Protein AF-A0A848NXK2-F1 (afdb_monomer)

pLDDT: mean 80.66, std 16.68, range [32.59, 95.62]

Structure (mmCIF, N/CA/C/O backbone):
data_AF-A0A848NXK2-F1
#
_entry.id   AF-A0A848NXK2-F1
#
loop_
_atom_site.group_PDB
_atom_site.id
_atom_site.type_symbol
_atom_site.label_atom_id
_atom_site.label_alt_id
_atom_site.label_comp_id
_atom_site.label_asym_id
_atom_site.label_entity_id
_atom_site.label_seq_id
_atom_site.pdbx_PDB_ins_code
_atom_site.Cartn_x
_atom_site.Cartn_y
_atom_site.Cartn_z
_atom_site.occupancy
_atom_site.B_iso_or_equiv
_atom_site.auth_seq_id
_atom_site.auth_comp_id
_atom_site.auth_asym_id
_atom_site.auth_atom_id
_atom_site.pdbx_PDB_model_num
ATOM 1 N N . MET A 1 1 ? 7.534 16.885 0.146 1.00 34.06 1 MET A N 1
ATOM 2 C CA . MET A 1 1 ? 7.907 15.560 -0.392 1.00 34.06 1 MET A CA 1
ATOM 3 C C . MET A 1 1 ? 6.619 14.821 -0.690 1.00 34.06 1 MET A C 1
ATOM 5 O O . MET A 1 1 ? 5.884 14.549 0.246 1.00 34.06 1 MET A O 1
ATOM 9 N N . ASN A 1 2 ? 6.313 14.582 -1.966 1.00 46.72 2 ASN A N 1
ATOM 10 C CA . ASN A 1 2 ? 5.206 13.713 -2.355 1.00 46.72 2 ASN A CA 1
ATOM 11 C C . ASN A 1 2 ? 5.784 12.293 -2.395 1.00 46.72 2 ASN A C 1
ATOM 13 O O . ASN A 1 2 ? 6.646 12.012 -3.226 1.00 46.72 2 ASN A O 1
ATOM 17 N N . PHE A 1 3 ? 5.437 11.441 -1.430 1.00 51.88 3 PHE A N 1
ATOM 18 C CA . PHE A 1 3 ? 5.878 10.046 -1.429 1.00 51.88 3 PHE A CA 1
ATOM 19 C C . PHE A 1 3 ? 5.011 9.283 -2.428 1.00 51.88 3 PHE A C 1
ATOM 21 O O . PHE A 1 3 ? 3.977 8.740 -2.058 1.00 51.88 3 PHE A O 1
ATOM 28 N N . GLN A 1 4 ? 5.393 9.299 -3.703 1.00 82.38 4 GLN A N 1
ATOM 29 C CA . GLN A 1 4 ? 4.686 8.547 -4.734 1.00 82.38 4 GLN A CA 1
ATOM 30 C C . GLN A 1 4 ? 5.127 7.081 -4.633 1.00 82.38 4 GLN A C 1
ATOM 32 O O . GLN A 1 4 ? 6.072 6.656 -5.288 1.00 82.38 4 GLN A O 1
ATOM 37 N N . HIS A 1 5 ? 4.531 6.354 -3.687 1.00 89.75 5 HIS A N 1
ATOM 38 C CA . HIS A 1 5 ? 4.500 4.894 -3.719 1.00 89.75 5 HIS A CA 1
ATOM 39 C C . HIS A 1 5 ? 3.495 4.454 -4.793 1.00 89.75 5 HIS A C 1
ATOM 41 O O . HIS A 1 5 ? 2.616 5.232 -5.177 1.00 89.75 5 HIS A O 1
ATOM 47 N N . THR A 1 6 ? 3.592 3.209 -5.247 1.00 92.62 6 THR A N 1
ATOM 48 C CA . THR A 1 6 ? 2.639 2.628 -6.195 1.00 92.62 6 THR A CA 1
ATOM 49 C C . THR A 1 6 ? 1.228 2.701 -5.612 1.00 92.62 6 THR A C 1
ATOM 51 O O . THR A 1 6 ? 1.023 2.257 -4.476 1.00 92.62 6 THR A O 1
ATOM 54 N N . PRO A 1 7 ? 0.245 3.282 -6.321 1.00 90.12 7 PRO A N 1
ATOM 55 C CA . PRO A 1 7 ? -1.129 3.325 -5.839 1.00 90.12 7 PRO A CA 1
ATOM 56 C C . PRO A 1 7 ? -1.689 1.923 -5.575 1.00 90.12 7 PRO A C 1
ATOM 58 O O . PRO A 1 7 ? -1.343 0.958 -6.253 1.00 90.12 7 PRO A O 1
ATOM 61 N N . GLY A 1 8 ? -2.535 1.809 -4.552 1.00 88.38 8 GLY A N 1
ATOM 62 C CA . GLY A 1 8 ? -3.285 0.586 -4.275 1.00 88.38 8 GLY A CA 1
ATOM 63 C C . GLY A 1 8 ? -4.562 0.474 -5.122 1.00 88.38 8 GLY A C 1
ATOM 64 O O . GLY A 1 8 ? -4.932 1.438 -5.794 1.00 88.38 8 GLY A O 1
ATOM 65 N N . PRO A 1 9 ? -5.284 -0.659 -5.035 1.00 91.44 9 PRO A N 1
ATOM 66 C CA . PRO A 1 9 ? -5.010 -1.797 -4.154 1.00 91.44 9 PRO A CA 1
ATOM 67 C C . PRO A 1 9 ? -3.868 -2.687 -4.661 1.00 91.44 9 PRO A C 1
ATOM 69 O O . PRO A 1 9 ? -3.642 -2.811 -5.866 1.00 91.44 9 PRO A O 1
ATOM 72 N N . TRP A 1 10 ? -3.163 -3.331 -3.733 1.00 93.50 10 TRP A N 1
ATOM 73 C CA . TRP A 1 10 ? -2.122 -4.317 -4.031 1.00 93.50 10 TRP A CA 1
ATOM 74 C C . TRP A 1 10 ? -2.638 -5.726 -3.745 1.00 93.50 10 TRP A C 1
ATOM 76 O O . TRP A 1 10 ? -3.454 -5.906 -2.841 1.00 93.50 10 TRP A O 1
ATOM 86 N N . HIS A 1 11 ? -2.145 -6.718 -4.478 1.00 93.56 11 HIS A N 1
ATOM 87 C CA . HIS A 1 11 ? -2.494 -8.119 -4.273 1.00 93.56 11 HIS A CA 1
ATOM 88 C C . HIS A 1 11 ? -1.243 -8.997 -4.230 1.00 93.56 11 HIS A C 1
ATOM 90 O O . HIS A 1 11 ? -0.209 -8.672 -4.817 1.00 93.56 11 HIS A O 1
ATOM 96 N N . TRP A 1 12 ? -1.351 -10.099 -3.491 1.00 92.88 12 TRP A N 1
ATOM 97 C CA . TRP A 1 12 ? -0.279 -11.068 -3.308 1.00 92.88 12 TRP A CA 1
ATOM 98 C C . TRP A 1 12 ? -0.520 -12.289 -4.200 1.00 92.88 12 TRP A C 1
ATOM 100 O O . TRP A 1 12 ? -1.594 -12.884 -4.134 1.00 92.88 12 TRP A O 1
ATOM 110 N N . GLU A 1 13 ? 0.473 -12.690 -4.992 1.00 92.25 13 GLU A N 1
ATOM 111 C CA . GLU A 1 13 ? 0.414 -13.868 -5.867 1.00 92.25 13 GLU 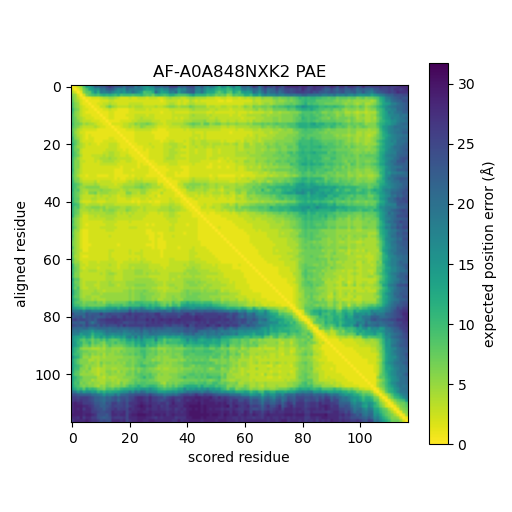A CA 1
ATOM 112 C C . GLU A 1 13 ? 1.784 -14.557 -5.916 1.00 92.25 13 GLU A C 1
ATOM 114 O O . GLU A 1 13 ? 2.795 -13.920 -6.197 1.00 92.25 13 GLU A O 1
ATOM 119 N N . GLY A 1 14 ? 1.844 -15.863 -5.628 1.00 87.06 14 GLY A N 1
ATOM 120 C CA . GLY A 1 14 ? 3.053 -16.671 -5.861 1.00 87.06 14 GLY A CA 1
ATOM 121 C C . GLY A 1 14 ? 4.340 -16.165 -5.189 1.00 87.06 14 GLY A C 1
ATOM 122 O O . GLY A 1 14 ? 5.409 -16.348 -5.754 1.00 87.06 14 GLY A O 1
ATOM 123 N N . HIS A 1 15 ? 4.240 -15.543 -4.005 1.00 89.50 15 HIS A N 1
ATOM 124 C CA . HIS A 1 15 ? 5.321 -14.857 -3.255 1.00 89.50 15 HIS A CA 1
ATOM 125 C C . HIS A 1 15 ? 5.681 -13.438 -3.708 1.00 89.50 15 HIS A C 1
ATOM 127 O O . HIS A 1 15 ? 6.592 -12.829 -3.145 1.00 89.50 15 HIS A O 1
ATOM 133 N N . ASN A 1 16 ? 4.928 -12.885 -4.649 1.00 94.12 16 ASN A N 1
ATOM 134 C CA . ASN A 1 16 ? 5.142 -11.553 -5.181 1.00 94.12 16 ASN A CA 1
ATOM 135 C C . ASN A 1 16 ? 3.971 -10.628 -4.821 1.00 94.12 16 ASN A C 1
ATOM 137 O O . ASN A 1 16 ? 2.850 -11.073 -4.569 1.00 94.12 16 ASN A O 1
ATOM 141 N N . LEU A 1 17 ? 4.249 -9.328 -4.801 1.00 95.62 17 LEU A N 1
ATOM 142 C CA . LEU A 1 17 ? 3.286 -8.263 -4.555 1.00 95.62 17 LEU A CA 1
ATOM 143 C C . LEU A 1 17 ? 3.168 -7.388 -5.798 1.00 95.62 17 LEU A C 1
ATOM 145 O O . LEU A 1 17 ? 4.174 -6.866 -6.292 1.00 95.62 17 LEU A O 1
ATOM 149 N N . TYR A 1 18 ? 1.939 -7.174 -6.249 1.00 95.38 18 TYR A N 1
ATOM 150 C CA . TYR A 1 18 ? 1.630 -6.434 -7.468 1.00 95.38 18 TYR A CA 1
ATOM 151 C C . TYR A 1 18 ? 0.542 -5.384 -7.222 1.00 95.38 18 TYR A C 1
ATOM 153 O O . TYR A 1 18 ? -0.319 -5.581 -6.357 1.00 95.38 18 TYR A O 1
ATOM 161 N N . PRO A 1 19 ? 0.519 -4.276 -7.984 1.00 93.75 19 PRO A N 1
ATOM 162 C CA . PRO A 1 19 ? -0.693 -3.482 -8.114 1.00 93.75 19 PRO A CA 1
ATOM 163 C C . PRO A 1 19 ? -1.783 -4.340 -8.765 1.00 93.75 19 PRO A C 1
ATOM 165 O O . PRO A 1 19 ? -1.515 -5.153 -9.644 1.00 93.75 19 PRO A O 1
ATOM 168 N N . THR A 1 20 ? -3.026 -4.176 -8.323 1.00 94.38 20 THR A N 1
ATOM 169 C CA . THR A 1 20 ? -4.164 -4.914 -8.901 1.00 94.38 20 THR A CA 1
ATOM 170 C C . THR A 1 20 ? -4.485 -4.443 -10.318 1.00 94.38 20 THR A C 1
ATOM 172 O O . THR A 1 20 ? -4.878 -5.248 -11.152 1.00 94.38 20 THR A O 1
ATOM 175 N N . ASP A 1 21 ? -4.284 -3.152 -10.591 1.00 91.81 21 ASP A N 1
ATOM 176 C CA . ASP A 1 21 ? -4.459 -2.538 -11.909 1.00 91.81 21 ASP A CA 1
ATOM 177 C C . ASP A 1 21 ? -3.153 -1.824 -12.317 1.00 91.81 21 ASP A C 1
ATOM 179 O O . ASP A 1 21 ? -2.954 -0.648 -11.990 1.00 91.81 21 ASP A O 1
ATOM 183 N N . PRO A 1 22 ? -2.185 -2.548 -12.910 1.00 90.31 22 PRO A N 1
ATOM 184 C CA . PRO A 1 22 ? -0.912 -1.971 -13.326 1.00 90.31 22 PRO A CA 1
ATOM 185 C C . PRO A 1 22 ? -1.114 -0.977 -14.479 1.00 90.31 22 PRO A C 1
ATOM 187 O O . PRO A 1 22 ? -1.405 -1.372 -15.606 1.00 90.31 22 PRO A O 1
ATOM 190 N N . ASN A 1 23 ? -0.875 0.314 -14.220 1.00 90.31 23 ASN A N 1
ATOM 191 C CA . ASN A 1 23 ? -0.971 1.373 -15.228 1.00 90.31 23 ASN A CA 1
ATOM 192 C C . ASN A 1 23 ? 0.335 2.203 -15.326 1.00 90.31 23 ASN A C 1
ATOM 194 O O . ASN A 1 23 ? 0.655 2.945 -14.389 1.00 90.31 23 ASN A O 1
ATOM 198 N N . PRO A 1 24 ? 1.059 2.147 -16.467 1.00 90.25 24 PRO A N 1
ATOM 199 C CA . PRO A 1 24 ? 2.317 2.869 -16.663 1.00 90.25 24 PRO A CA 1
ATOM 200 C C . PRO A 1 24 ? 2.163 4.397 -16.757 1.00 90.25 24 PRO A C 1
ATOM 202 O O . PRO A 1 24 ? 3.157 5.116 -16.689 1.00 90.25 24 PRO A O 1
ATOM 205 N N . GLU A 1 25 ? 0.943 4.921 -16.915 1.00 87.94 25 GLU A N 1
ATOM 206 C CA . GLU A 1 25 ? 0.685 6.368 -16.954 1.00 87.94 25 GLU A CA 1
ATOM 207 C C . GLU A 1 25 ? 0.732 7.020 -15.564 1.00 87.94 25 GLU A C 1
ATOM 209 O O . GLU A 1 25 ? 0.928 8.231 -15.454 1.00 87.94 25 GLU A O 1
ATOM 214 N N . ILE A 1 26 ? 0.553 6.235 -14.495 1.00 87.69 26 ILE A N 1
ATOM 215 C CA . ILE A 1 26 ? 0.451 6.737 -13.111 1.00 87.69 26 ILE A CA 1
ATOM 216 C C . ILE A 1 26 ? 1.519 6.165 -12.168 1.00 87.69 26 ILE A C 1
ATOM 218 O O . ILE A 1 26 ? 1.702 6.687 -11.064 1.00 87.69 26 ILE A O 1
ATOM 222 N N . SER A 1 27 ? 2.209 5.104 -12.590 1.00 90.00 27 SER A N 1
ATOM 223 C CA . SER A 1 27 ? 3.221 4.379 -11.822 1.00 90.00 27 SER A CA 1
ATOM 224 C C . SER A 1 27 ? 4.312 3.850 -12.750 1.00 90.00 27 SER A C 1
ATOM 226 O O . SER A 1 27 ? 4.030 3.366 -13.842 1.00 90.00 27 SER A O 1
ATOM 228 N N . ALA A 1 28 ? 5.568 3.910 -12.312 1.00 90.75 28 ALA A N 1
ATOM 229 C CA . ALA A 1 28 ? 6.690 3.302 -13.020 1.00 90.75 28 ALA A CA 1
ATOM 230 C C . ALA A 1 28 ? 6.881 1.817 -12.658 1.00 90.75 28 ALA A C 1
ATOM 232 O O . ALA A 1 28 ? 7.629 1.122 -13.345 1.00 90.75 28 ALA A O 1
ATOM 233 N N . VAL A 1 29 ? 6.228 1.327 -11.598 1.00 92.94 29 VAL A N 1
ATOM 234 C CA . VAL A 1 29 ? 6.417 -0.010 -11.018 1.00 92.94 29 VAL A CA 1
ATOM 235 C C . VAL A 1 29 ? 5.316 -0.967 -11.476 1.00 92.94 29 VAL A C 1
ATOM 237 O O . VAL A 1 29 ? 4.132 -0.734 -11.258 1.00 92.94 29 VAL A O 1
ATOM 240 N N . HIS A 1 30 ? 5.725 -2.093 -12.054 1.00 93.69 30 HIS A N 1
ATOM 241 C CA . HIS A 1 30 ? 4.845 -3.209 -12.401 1.00 93.69 30 HIS A CA 1
ATOM 242 C C . HIS A 1 30 ? 4.799 -4.265 -11.285 1.00 93.69 30 HIS A C 1
ATOM 244 O O . HIS A 1 30 ? 3.752 -4.839 -11.007 1.00 93.69 30 HIS A O 1
ATOM 250 N N . THR A 1 31 ? 5.927 -4.513 -10.616 1.00 95.12 31 THR A N 1
ATOM 251 C CA . THR A 1 31 ? 6.048 -5.489 -9.524 1.00 95.12 31 THR A CA 1
ATOM 252 C C . THR A 1 31 ? 6.609 -4.790 -8.297 1.00 95.12 31 THR A C 1
ATOM 254 O O . THR A 1 31 ? 7.723 -4.273 -8.337 1.00 95.12 31 THR A O 1
ATOM 257 N N . ILE A 1 32 ? 5.858 -4.780 -7.199 1.00 95.56 32 ILE A N 1
ATOM 258 C CA . ILE A 1 32 ? 6.199 -4.031 -5.982 1.00 95.56 32 ILE A CA 1
ATOM 259 C C . ILE A 1 32 ? 7.229 -4.783 -5.141 1.00 95.56 32 ILE A C 1
ATOM 261 O O . ILE A 1 32 ? 8.152 -4.174 -4.601 1.00 95.56 32 ILE A O 1
ATOM 265 N N . LEU A 1 33 ? 7.072 -6.100 -5.021 1.00 94.88 33 LEU A N 1
ATOM 266 C CA . LEU A 1 33 ? 8.002 -6.977 -4.318 1.00 94.88 33 LEU A CA 1
ATOM 267 C C . LEU A 1 33 ? 8.023 -8.339 -5.010 1.00 94.88 33 LEU A C 1
AT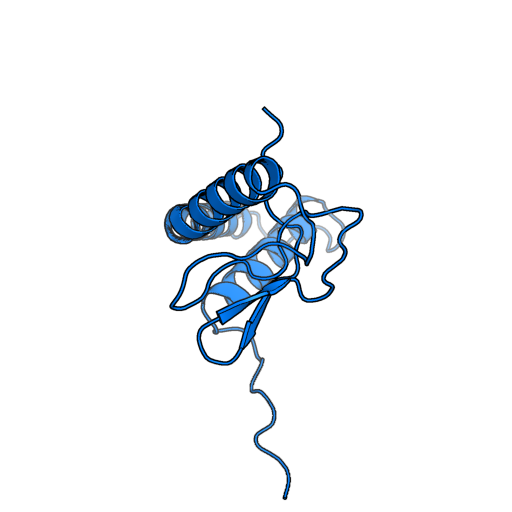OM 269 O O . LEU A 1 33 ? 6.972 -8.872 -5.349 1.00 94.88 33 LEU A O 1
ATOM 273 N N . SER A 1 34 ? 9.211 -8.900 -5.201 1.00 92.75 34 SER A N 1
ATOM 274 C CA . SER A 1 34 ? 9.397 -10.285 -5.636 1.00 92.75 34 SER A CA 1
ATOM 275 C C . SER A 1 34 ? 10.657 -10.868 -5.013 1.00 92.75 34 SER A C 1
ATOM 277 O O . SER A 1 34 ? 11.441 -10.137 -4.399 1.00 92.75 34 SER A O 1
ATOM 279 N N . GLU A 1 35 ? 10.899 -12.159 -5.226 1.00 87.31 35 GLU A N 1
ATOM 280 C CA . GLU A 1 35 ? 12.164 -12.813 -4.862 1.00 87.31 35 GLU A CA 1
ATOM 281 C C . GLU A 1 35 ? 13.402 -12.159 -5.507 1.00 87.31 35 GLU A C 1
ATOM 283 O O . GLU A 1 35 ? 14.494 -12.198 -4.942 1.00 87.31 35 GLU A O 1
ATOM 288 N N . TYR A 1 36 ? 13.222 -11.488 -6.649 1.00 86.19 36 TYR A N 1
ATOM 289 C CA . TYR A 1 36 ? 14.272 -10.759 -7.364 1.00 86.19 36 TYR A CA 1
ATOM 290 C C . TYR A 1 36 ? 14.240 -9.240 -7.112 1.00 86.19 36 TYR A C 1
ATOM 292 O O . TYR A 1 36 ? 15.030 -8.503 -7.699 1.00 86.19 36 TYR A O 1
ATOM 300 N N . GLY A 1 37 ? 13.340 -8.759 -6.246 1.00 85.38 37 GLY A N 1
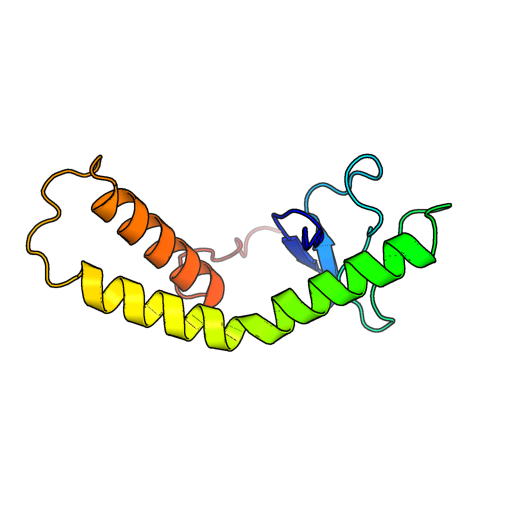ATOM 301 C CA . GLY A 1 37 ? 13.102 -7.336 -5.985 1.00 85.38 37 GLY A CA 1
ATOM 302 C C . GLY A 1 37 ? 11.960 -6.726 -6.810 1.00 85.38 37 GLY A C 1
ATOM 303 O O . GLY A 1 37 ? 11.200 -7.426 -7.476 1.00 85.38 37 GLY A O 1
ATOM 304 N N . ALA A 1 38 ? 11.789 -5.409 -6.712 1.00 89.50 38 ALA A N 1
ATOM 305 C CA . ALA A 1 38 ? 10.785 -4.658 -7.461 1.00 89.50 38 ALA A CA 1
ATOM 306 C C . ALA A 1 38 ? 11.182 -4.469 -8.935 1.00 89.50 38 ALA A C 1
ATOM 308 O O . ALA A 1 38 ? 12.363 -4.312 -9.251 1.00 89.50 38 ALA A O 1
ATOM 309 N N . TRP A 1 39 ? 10.186 -4.419 -9.823 1.00 92.44 39 TRP A N 1
ATOM 310 C CA . TRP A 1 39 ? 10.372 -4.262 -11.269 1.00 92.44 39 TRP A CA 1
ATOM 311 C C . TRP A 1 39 ? 9.468 -3.179 -11.845 1.00 92.44 39 TRP A C 1
ATOM 313 O O . TRP A 1 39 ? 8.309 -3.047 -11.451 1.00 92.44 39 TRP A O 1
ATOM 323 N N . GLY A 1 40 ? 9.999 -2.427 -12.808 1.00 93.50 40 GLY A N 1
ATOM 324 C CA . GLY A 1 40 ? 9.243 -1.456 -13.593 1.00 93.50 40 GLY A CA 1
ATOM 325 C C . GLY A 1 40 ? 8.593 -2.061 -14.833 1.00 93.50 40 GLY A C 1
ATOM 326 O O . GLY A 1 40 ? 8.839 -3.219 -15.175 1.00 93.50 40 GLY A O 1
ATOM 327 N N . PHE A 1 41 ? 7.767 -1.269 -15.515 1.00 92.50 41 PHE A N 1
ATOM 328 C CA . PHE A 1 41 ? 7.235 -1.635 -16.831 1.00 92.50 41 PHE A CA 1
ATOM 329 C C . PHE A 1 41 ? 8.348 -1.737 -17.884 1.00 92.50 41 PHE A C 1
ATO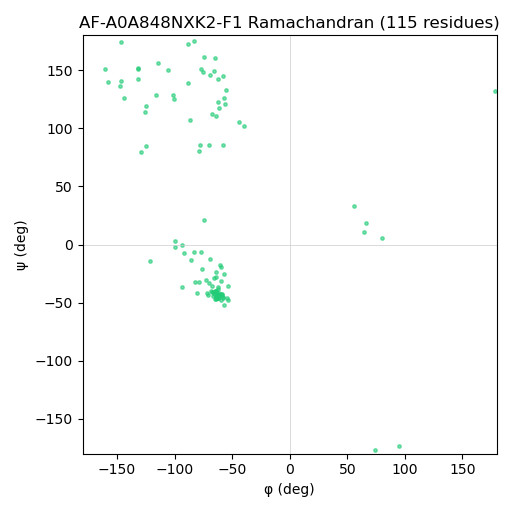M 331 O O . PHE A 1 41 ? 9.426 -1.153 -17.756 1.00 92.50 41 PHE A O 1
ATOM 338 N N . ALA A 1 42 ? 8.080 -2.439 -18.987 1.00 90.12 42 ALA A N 1
ATOM 339 C CA . ALA A 1 42 ? 8.985 -2.412 -20.131 1.00 90.12 42 ALA A CA 1
ATOM 340 C C . ALA A 1 42 ? 9.217 -0.959 -20.589 1.00 90.12 42 ALA A C 1
ATOM 342 O O . ALA A 1 42 ? 8.268 -0.193 -20.741 1.00 90.12 42 ALA A O 1
ATOM 343 N N . PHE A 1 43 ? 10.482 -0.592 -20.810 1.00 87.69 43 PHE A N 1
ATOM 344 C CA . PHE A 1 43 ? 10.913 0.761 -21.195 1.00 87.69 43 PHE A CA 1
ATOM 345 C C . PHE A 1 43 ? 10.672 1.872 -20.154 1.00 87.69 43 PHE A C 1
ATOM 347 O O . PHE A 1 43 ? 10.863 3.045 -20.477 1.00 87.69 43 PHE A O 1
ATOM 354 N N . SER A 1 44 ? 10.312 1.544 -18.907 1.00 87.94 44 SER A N 1
ATOM 355 C CA . SER A 1 44 ? 10.220 2.540 -17.833 1.00 87.94 44 SER A CA 1
ATOM 356 C C . SER A 1 44 ? 11.589 3.137 -17.492 1.00 87.94 44 SER A C 1
ATOM 358 O O . SER A 1 44 ? 12.603 2.437 -17.546 1.00 87.94 44 SER A O 1
ATOM 360 N N . ASP A 1 45 ? 11.621 4.397 -17.049 1.00 89.94 45 ASP A N 1
ATOM 361 C CA . ASP A 1 45 ? 12.836 5.019 -16.513 1.00 89.94 45 ASP A CA 1
ATOM 362 C C . ASP A 1 45 ? 13.313 4.256 -15.252 1.00 89.94 45 ASP A C 1
ATOM 364 O O . ASP A 1 45 ? 12.600 4.232 -14.236 1.00 89.94 45 ASP A O 1
ATOM 368 N N . PRO A 1 46 ? 14.522 3.652 -15.263 1.00 89.94 46 PRO A N 1
ATOM 369 C CA . PRO A 1 46 ? 15.047 2.911 -14.116 1.00 89.94 46 PRO A CA 1
ATOM 370 C C . PRO A 1 46 ? 15.184 3.769 -12.855 1.00 89.94 46 PRO A C 1
ATOM 372 O O . PRO A 1 46 ? 15.030 3.271 -11.739 1.00 89.94 46 PRO A O 1
ATOM 375 N N . LYS A 1 47 ? 15.451 5.072 -13.006 1.00 91.12 47 LYS A N 1
ATOM 376 C CA . LYS A 1 47 ? 15.588 5.994 -11.875 1.00 91.12 47 LYS A CA 1
ATOM 377 C C . LYS A 1 47 ? 14.239 6.255 -11.214 1.00 91.12 47 LYS A C 1
ATOM 379 O O . LYS A 1 47 ? 14.163 6.240 -9.987 1.00 91.12 47 LYS A O 1
ATOM 384 N N . GLN A 1 48 ? 13.186 6.474 -12.002 1.00 90.88 48 GLN A N 1
ATOM 385 C CA . GLN A 1 48 ? 11.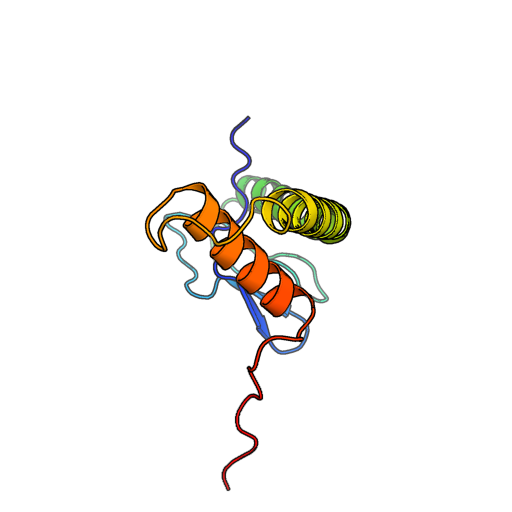828 6.646 -11.472 1.00 90.88 48 GLN A CA 1
ATOM 386 C C . GLN A 1 48 ? 11.346 5.369 -10.786 1.00 90.88 48 GLN A C 1
ATOM 388 O O . GLN A 1 48 ? 10.919 5.420 -9.634 1.00 90.88 48 GLN A O 1
ATOM 393 N N . THR A 1 49 ? 11.541 4.226 -11.446 1.00 92.12 49 THR A N 1
ATOM 394 C CA . THR A 1 49 ? 11.235 2.899 -10.895 1.00 92.12 49 THR A CA 1
ATOM 395 C C . THR A 1 49 ? 11.928 2.684 -9.551 1.00 92.12 49 THR A C 1
ATOM 397 O O . THR A 1 49 ? 11.295 2.260 -8.586 1.00 92.12 49 THR A O 1
ATOM 400 N N . GLY A 1 50 ? 13.218 3.023 -9.447 1.00 91.69 50 GLY A N 1
ATOM 401 C CA . GLY A 1 50 ? 13.977 2.894 -8.203 1.00 91.69 50 GLY A CA 1
ATOM 402 C C . GLY A 1 50 ? 13.459 3.790 -7.073 1.00 91.69 50 GLY A C 1
ATOM 403 O O . GLY A 1 50 ? 13.373 3.347 -5.927 1.00 91.69 50 GLY A O 1
ATOM 404 N N . VAL A 1 51 ? 13.071 5.034 -7.378 1.00 92.50 51 VAL A N 1
ATOM 405 C CA . VAL A 1 51 ? 12.498 5.966 -6.389 1.00 92.50 51 VAL A CA 1
ATOM 406 C C . VAL A 1 51 ? 11.156 5.459 -5.862 1.00 92.50 51 VAL A C 1
ATOM 408 O O . VAL A 1 51 ? 10.949 5.449 -4.644 1.00 92.50 51 VAL A O 1
ATOM 411 N N . GLU A 1 52 ? 10.269 5.022 -6.754 1.00 93.19 52 GLU A N 1
ATOM 412 C CA . GLU A 1 52 ? 8.958 4.483 -6.390 1.00 93.19 52 GLU A CA 1
ATOM 413 C C . GLU A 1 52 ? 9.091 3.162 -5.617 1.00 93.19 52 GLU A C 1
ATOM 415 O O . GLU A 1 52 ? 8.488 3.004 -4.557 1.00 93.19 52 GLU A O 1
ATOM 420 N N . SER A 1 53 ? 9.985 2.267 -6.044 1.00 93.50 53 SER A N 1
ATOM 421 C CA . SER A 1 53 ? 10.286 1.018 -5.326 1.00 93.50 53 SER A CA 1
ATOM 422 C C . SER A 1 53 ? 10.792 1.288 -3.906 1.00 93.50 53 SER A C 1
ATOM 424 O O . SER A 1 53 ? 10.331 0.681 -2.941 1.00 93.50 53 SER A O 1
ATOM 426 N N . ALA A 1 54 ? 11.686 2.267 -3.735 1.00 93.06 54 ALA A N 1
ATOM 427 C CA . ALA A 1 54 ? 12.149 2.675 -2.412 1.00 93.06 54 ALA A CA 1
ATOM 428 C C . ALA A 1 54 ? 11.032 3.299 -1.555 1.00 93.06 54 ALA A C 1
ATOM 430 O O . ALA A 1 54 ? 11.107 3.255 -0.325 1.00 93.06 54 ALA A O 1
ATOM 431 N N . ALA A 1 55 ? 10.022 3.930 -2.163 1.00 93.25 55 ALA A N 1
ATOM 432 C CA . ALA A 1 55 ? 8.837 4.407 -1.452 1.00 93.25 55 ALA A CA 1
ATOM 433 C C . ALA A 1 55 ? 7.932 3.237 -1.027 1.00 93.25 55 ALA A C 1
ATOM 435 O O . ALA A 1 55 ? 7.502 3.206 0.125 1.00 93.25 55 ALA A O 1
ATOM 436 N N . ASN A 1 56 ? 7.740 2.239 -1.894 1.00 94.31 56 ASN A N 1
ATOM 437 C CA . ASN A 1 56 ? 6.996 1.019 -1.578 1.00 94.31 56 ASN A CA 1
ATOM 438 C C . ASN A 1 56 ? 7.616 0.256 -0.406 1.00 94.31 56 ASN A C 1
ATOM 440 O O . ASN A 1 56 ? 6.920 -0.085 0.546 1.00 94.31 56 ASN A O 1
ATOM 444 N N . TYR A 1 57 ? 8.935 0.048 -0.416 1.00 93.62 57 TYR A N 1
ATOM 445 C CA . TYR A 1 57 ? 9.621 -0.635 0.684 1.00 93.62 57 TYR A CA 1
ATOM 446 C C . TYR A 1 57 ? 9.492 0.115 2.010 1.00 93.62 57 TYR A C 1
ATOM 448 O O . TYR A 1 57 ? 9.321 -0.511 3.052 1.00 93.62 57 TYR A O 1
ATOM 456 N N . ARG A 1 58 ? 9.518 1.454 1.987 1.00 94.00 58 ARG A N 1
ATOM 457 C CA . ARG A 1 58 ? 9.258 2.268 3.183 1.00 94.00 58 ARG A CA 1
ATOM 458 C C . ARG A 1 58 ? 7.822 2.114 3.682 1.00 94.00 58 ARG A C 1
ATOM 460 O O . ARG A 1 58 ? 7.629 2.028 4.889 1.00 94.00 58 ARG A O 1
ATOM 467 N N . ALA A 1 59 ? 6.840 2.052 2.781 1.00 91.50 59 ALA A N 1
ATOM 468 C CA . ALA A 1 59 ? 5.445 1.810 3.144 1.00 91.50 59 ALA A CA 1
ATOM 469 C C . ALA A 1 59 ? 5.258 0.419 3.777 1.00 91.50 59 ALA A C 1
ATOM 471 O O . ALA A 1 59 ? 4.648 0.310 4.836 1.00 91.50 59 ALA A O 1
ATOM 472 N N . ILE A 1 60 ? 5.858 -0.620 3.188 1.00 92.06 60 ILE A N 1
ATOM 473 C CA . ILE A 1 60 ? 5.832 -1.994 3.718 1.00 92.06 60 ILE A CA 1
ATOM 474 C C . ILE A 1 60 ? 6.522 -2.064 5.087 1.00 92.06 60 ILE A C 1
ATOM 476 O O . ILE A 1 60 ? 5.977 -2.629 6.030 1.00 92.06 60 ILE A O 1
ATOM 480 N N . ALA A 1 61 ? 7.695 -1.443 5.233 1.00 92.44 61 ALA A N 1
ATOM 481 C CA . ALA A 1 61 ? 8.426 -1.418 6.499 1.00 92.44 61 ALA A CA 1
ATOM 482 C C . ALA A 1 61 ? 7.680 -0.672 7.620 1.00 92.44 61 ALA A C 1
ATOM 484 O O . ALA A 1 61 ? 7.940 -0.930 8.792 1.00 92.44 61 ALA A O 1
ATOM 485 N N . ALA A 1 62 ? 6.765 0.239 7.271 1.00 91.56 62 ALA A N 1
ATOM 486 C CA . ALA A 1 62 ? 5.937 0.976 8.221 1.00 91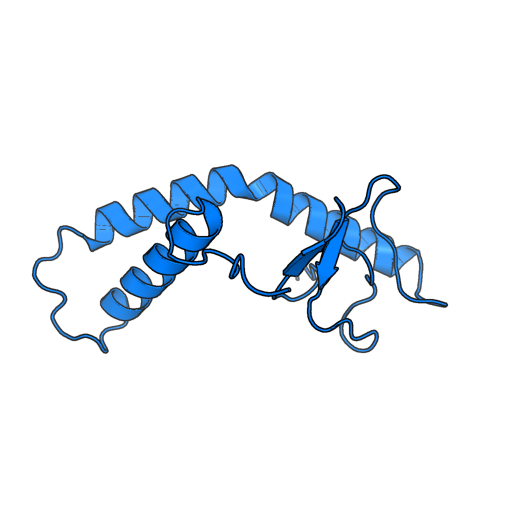.56 62 ALA A CA 1
ATOM 487 C C . ALA A 1 62 ? 4.683 0.206 8.672 1.00 91.56 62 ALA A C 1
ATOM 489 O O . ALA A 1 62 ? 3.969 0.691 9.551 1.00 91.56 62 ALA A O 1
ATOM 490 N N . VAL A 1 63 ? 4.389 -0.968 8.092 1.00 90.44 63 VAL A N 1
ATOM 491 C CA . VAL A 1 63 ? 3.176 -1.742 8.406 1.00 90.44 63 VAL A CA 1
ATOM 492 C C . VAL A 1 63 ? 3.020 -2.005 9.909 1.00 90.44 63 VAL A C 1
ATOM 494 O O . VAL A 1 63 ? 1.940 -1.712 10.414 1.00 90.44 63 VAL A O 1
ATOM 497 N N . PRO A 1 64 ? 4.037 -2.462 10.670 1.00 89.50 64 PRO A N 1
ATOM 498 C CA . PRO A 1 64 ? 3.875 -2.687 12.109 1.00 89.50 64 PRO A CA 1
ATOM 499 C C . PRO A 1 64 ? 3.448 -1.427 12.879 1.00 89.50 64 PRO A C 1
ATOM 501 O O . PRO A 1 64 ? 2.493 -1.464 13.650 1.00 89.50 64 PRO A O 1
ATOM 504 N N . GLN A 1 65 ? 4.088 -0.285 12.618 1.00 89.25 65 GLN A N 1
ATOM 505 C CA . GLN A 1 65 ? 3.760 0.982 13.279 1.00 89.25 65 GLN A CA 1
ATOM 506 C C . GLN A 1 65 ? 2.374 1.494 12.873 1.00 89.25 65 GLN A C 1
ATOM 508 O O . GLN A 1 65 ? 1.665 2.084 13.689 1.00 89.25 65 GLN A O 1
ATOM 513 N N . LEU A 1 66 ? 1.977 1.277 11.615 1.00 86.88 66 LEU A N 1
ATOM 514 C CA . LEU A 1 66 ? 0.627 1.585 11.155 1.00 86.88 66 LEU A CA 1
ATOM 515 C C . LEU A 1 66 ? -0.396 0.720 11.898 1.00 86.88 66 LEU A C 1
ATOM 517 O O . LEU A 1 66 ? -1.379 1.262 12.389 1.00 86.88 66 LEU A O 1
ATOM 521 N N . MET A 1 67 ? -0.148 -0.580 12.068 1.00 87.25 67 MET A N 1
ATOM 522 C CA . MET A 1 67 ? -1.035 -1.479 12.818 1.00 87.25 67 MET A CA 1
ATOM 523 C C . MET A 1 67 ? -1.241 -1.017 14.264 1.00 87.25 67 MET A C 1
ATOM 525 O O . MET A 1 67 ? -2.384 -0.937 14.720 1.00 87.25 67 MET A O 1
ATOM 529 N N . ASP A 1 68 ? -0.166 -0.627 14.950 1.00 86.00 68 ASP A N 1
ATOM 530 C CA . ASP A 1 68 ? -0.238 -0.077 16.308 1.00 86.00 68 ASP A CA 1
ATOM 531 C C . ASP A 1 68 ? -1.061 1.220 16.352 1.00 86.00 68 ASP A C 1
ATOM 533 O O . ASP A 1 68 ? -1.929 1.398 17.212 1.00 86.00 68 ASP A O 1
ATOM 537 N N . ALA A 1 69 ? -0.833 2.123 15.393 1.00 82.19 69 ALA A N 1
ATOM 538 C CA . ALA A 1 69 ? -1.572 3.377 15.288 1.00 82.19 69 ALA A CA 1
ATOM 539 C C . ALA A 1 69 ? -3.066 3.151 14.998 1.00 82.19 69 ALA A C 1
ATOM 541 O O . ALA A 1 69 ? -3.913 3.825 15.591 1.00 82.19 69 ALA A O 1
ATOM 542 N N . LEU A 1 70 ? -3.406 2.189 14.131 1.00 87.38 70 LEU A N 1
ATOM 543 C CA . LEU A 1 70 ? -4.789 1.791 13.855 1.00 87.38 70 LEU A CA 1
ATOM 544 C C . LEU A 1 70 ? -5.467 1.233 15.115 1.00 87.38 70 LEU A C 1
ATOM 546 O O . LEU A 1 70 ? -6.586 1.641 15.437 1.00 87.38 70 LEU A O 1
ATOM 550 N N . ALA A 1 71 ? -4.792 0.347 15.851 1.00 83.50 71 ALA A N 1
ATOM 551 C CA . ALA A 1 71 ? -5.315 -0.226 17.089 1.00 83.50 71 ALA A CA 1
ATOM 552 C C . ALA A 1 71 ? -5.560 0.852 18.160 1.00 83.50 71 ALA A C 1
ATOM 554 O O . ALA A 1 71 ? -6.633 0.895 18.770 1.00 83.50 71 ALA A O 1
ATOM 555 N N . ALA A 1 72 ? -4.611 1.775 18.343 1.00 80.62 72 ALA A N 1
ATOM 556 C CA . ALA A 1 72 ? -4.757 2.900 19.263 1.00 80.62 72 ALA A CA 1
ATOM 557 C C . ALA A 1 72 ? -5.910 3.835 18.855 1.00 80.62 72 ALA A C 1
ATOM 559 O O . ALA A 1 72 ? -6.710 4.243 19.701 1.00 80.62 72 ALA A O 1
ATOM 560 N N . ALA A 1 73 ? -6.047 4.140 17.562 1.00 84.12 73 ALA A N 1
ATOM 561 C CA . ALA A 1 73 ? -7.140 4.964 17.052 1.00 84.12 73 ALA A CA 1
ATOM 562 C C . ALA A 1 73 ? -8.511 4.316 17.308 1.00 84.12 73 ALA A C 1
ATOM 564 O O . ALA A 1 73 ? -9.429 4.983 17.790 1.00 84.12 73 ALA A O 1
ATOM 565 N N . LEU A 1 74 ? -8.645 3.008 17.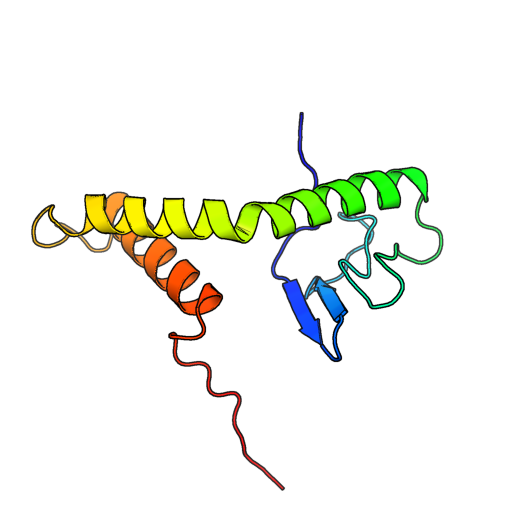072 1.00 82.88 74 LEU A N 1
ATOM 566 C CA . LEU A 1 74 ? -9.864 2.262 17.394 1.00 82.88 74 LEU A CA 1
ATOM 567 C C . LEU A 1 74 ? -10.177 2.293 18.895 1.00 82.88 74 LEU A C 1
ATOM 569 O O . LEU A 1 74 ? -11.332 2.509 19.271 1.00 82.88 74 LEU A O 1
ATOM 573 N N . ALA A 1 75 ? -9.169 2.153 19.758 1.00 81.19 75 ALA A N 1
ATOM 574 C CA . ALA A 1 75 ? -9.337 2.228 21.208 1.00 81.19 75 ALA A CA 1
ATOM 575 C C . ALA A 1 75 ? -9.794 3.613 21.699 1.00 81.19 75 ALA A C 1
ATOM 577 O O . ALA A 1 75 ? -10.478 3.696 22.713 1.00 81.19 75 ALA A O 1
ATOM 578 N N . VAL A 1 76 ? -9.470 4.697 20.987 1.00 81.06 76 VAL A N 1
ATOM 579 C CA . VAL A 1 76 ? -9.965 6.056 21.292 1.00 81.06 76 VAL A CA 1
ATOM 580 C C . VAL A 1 76 ? -11.400 6.268 20.803 1.00 81.06 76 VAL A C 1
ATOM 582 O O . VAL A 1 76 ? -12.166 7.018 21.413 1.00 81.06 76 VAL A O 1
ATOM 585 N N . LEU A 1 77 ? -11.778 5.624 19.699 1.00 80.12 77 LEU A N 1
ATOM 586 C CA . LEU A 1 77 ? -13.105 5.763 19.100 1.00 80.12 77 LEU A CA 1
ATOM 587 C C . LEU A 1 77 ? -14.159 4.872 19.781 1.00 80.12 77 LEU A C 1
ATOM 589 O O . LEU A 1 77 ? -15.307 5.289 19.904 1.00 80.12 77 LEU A O 1
ATOM 593 N N . THR A 1 78 ? -13.767 3.698 20.287 1.00 71.69 78 THR A N 1
ATOM 594 C CA . THR A 1 78 ? -14.657 2.722 20.957 1.00 71.69 78 THR A CA 1
ATOM 595 C C . THR A 1 78 ? -15.384 3.271 22.206 1.00 71.69 78 THR A C 1
ATOM 597 O O . THR A 1 78 ? -16.580 3.023 22.347 1.00 71.69 78 THR A O 1
ATOM 600 N N . PRO A 1 79 ? -14.749 4.038 23.119 1.00 62.66 79 PRO A N 1
ATOM 601 C CA . PRO A 1 79 ? -15.367 4.470 24.376 1.00 62.66 79 PRO A CA 1
ATOM 602 C C . PRO A 1 79 ? -16.365 5.629 24.244 1.00 62.66 79 PRO A C 1
ATOM 604 O O . PRO A 1 79 ? -17.002 5.986 25.233 1.00 62.66 79 PRO A O 1
ATOM 607 N N . ARG A 1 80 ? -16.522 6.256 23.066 1.00 60.28 80 ARG A N 1
ATOM 608 C CA . ARG A 1 80 ? -17.319 7.493 22.884 1.00 60.28 80 ARG A CA 1
ATOM 609 C C . ARG A 1 80 ? -18.852 7.299 22.910 1.00 60.28 80 ARG A C 1
ATOM 611 O O . ARG A 1 80 ? -19.588 8.182 22.469 1.00 60.28 80 ARG A O 1
ATOM 618 N N . GLY A 1 81 ? -19.350 6.207 23.493 1.00 59.09 81 GLY A N 1
ATOM 619 C CA . GLY A 1 81 ? -20.777 5.861 23.528 1.00 59.09 81 GLY A CA 1
ATOM 620 C C . GLY A 1 81 ? -21.288 5.352 22.173 1.00 59.09 81 GLY A C 1
ATOM 621 O O . GLY A 1 81 ? -20.489 5.203 21.247 1.00 59.09 81 GLY A O 1
ATOM 622 N N . PRO A 1 82 ? -22.597 5.055 22.023 1.00 53.41 82 PRO A N 1
ATOM 623 C CA . PRO A 1 82 ? -23.136 4.621 20.739 1.00 53.41 82 PRO A CA 1
ATOM 624 C C . PRO A 1 82 ? -22.805 5.686 19.696 1.00 53.41 82 PRO A C 1
ATOM 626 O O . PRO A 1 82 ? -23.168 6.853 19.866 1.00 53.41 82 PRO A O 1
ATOM 629 N N . LEU A 1 83 ? -22.069 5.279 18.658 1.00 62.66 83 LEU A N 1
ATOM 630 C CA . LEU A 1 83 ? -21.742 6.090 17.491 1.00 62.66 83 LEU A CA 1
ATOM 631 C C . LEU A 1 83 ? -23.012 6.831 17.056 1.00 62.66 83 LEU A C 1
ATOM 633 O O . LEU A 1 83 ? -23.958 6.220 16.564 1.00 62.66 83 LEU A O 1
ATOM 637 N N . ARG A 1 84 ? -23.063 8.141 17.337 1.00 56.38 84 ARG A N 1
ATOM 638 C CA . ARG A 1 84 ? -24.306 8.939 17.331 1.00 56.38 84 ARG A CA 1
ATOM 639 C C . ARG A 1 84 ? -25.011 8.953 15.972 1.00 56.38 84 ARG A C 1
ATOM 641 O O . ARG A 1 84 ? -26.192 9.271 15.900 1.00 56.38 84 ARG A O 1
ATOM 648 N N . SER A 1 85 ? -24.278 8.631 14.908 1.00 62.19 85 SER A N 1
ATOM 649 C CA . SER A 1 85 ? -24.787 8.423 13.559 1.00 62.19 85 SER A CA 1
ATOM 650 C C . SER A 1 85 ? -23.807 7.565 12.763 1.00 62.19 85 SER A C 1
ATOM 652 O O . SER A 1 85 ? -22.605 7.816 12.820 1.00 62.19 85 SER A O 1
ATOM 654 N N . LEU A 1 86 ? -24.299 6.630 11.945 1.00 64.75 86 LEU A N 1
ATOM 655 C CA . LEU A 1 86 ? -23.481 5.884 10.972 1.00 64.75 86 LEU A CA 1
ATOM 656 C C . LEU A 1 86 ? -22.807 6.795 9.931 1.00 64.75 86 LEU A C 1
ATOM 658 O O . LEU A 1 86 ? -21.852 6.389 9.279 1.00 64.75 86 LEU A O 1
ATOM 662 N N . THR A 1 87 ? -23.292 8.029 9.791 1.00 72.31 87 THR A N 1
ATOM 663 C CA . THR A 1 87 ? -22.774 9.019 8.844 1.00 72.31 87 THR A CA 1
ATOM 664 C C . THR A 1 87 ? -21.831 10.039 9.476 1.00 72.31 87 THR A C 1
ATOM 666 O O . THR A 1 87 ? -21.312 10.892 8.757 1.00 72.31 87 THR A O 1
ATOM 669 N N . SER A 1 88 ? -21.594 9.995 10.797 1.00 78.31 88 SER A N 1
ATOM 670 C CA . SER A 1 88 ? -20.636 10.926 11.399 1.00 78.31 88 SER A CA 1
ATOM 671 C C . SER A 1 88 ? -19.207 10.585 10.949 1.00 78.31 88 SER A C 1
ATOM 673 O O . SER A 1 88 ? -18.891 9.402 10.766 1.00 78.31 88 SER A O 1
ATOM 675 N N . PRO A 1 89 ? -18.324 11.586 10.773 1.00 78.56 89 PRO A N 1
ATOM 676 C CA . PRO A 1 89 ? -16.935 11.349 10.384 1.00 78.56 89 PRO A CA 1
ATOM 677 C C . PRO A 1 89 ? -16.211 10.353 11.299 1.00 78.56 89 PRO A C 1
ATOM 679 O O . PRO A 1 89 ? -15.426 9.538 10.822 1.00 78.56 89 PRO A O 1
ATOM 682 N N . GLU A 1 90 ? -16.511 10.369 12.599 1.00 79.50 90 GLU A N 1
ATOM 683 C CA . GLU A 1 90 ? -15.944 9.452 13.592 1.00 79.50 90 GLU A CA 1
ATOM 684 C C . GLU A 1 90 ? -16.400 8.008 13.379 1.00 79.50 90 GLU A C 1
ATOM 686 O O . GLU A 1 90 ? -15.581 7.097 13.472 1.00 79.50 90 GLU A O 1
ATOM 691 N N . SER A 1 91 ? -17.677 7.788 13.055 1.00 77.81 91 SER A N 1
ATOM 692 C CA . SER A 1 91 ? -18.209 6.457 12.746 1.00 77.81 91 SER A CA 1
ATOM 693 C C . SER A 1 91 ? -17.618 5.908 11.456 1.00 77.81 91 SER A C 1
ATOM 695 O O . SER A 1 91 ? -17.186 4.758 11.418 1.00 77.81 91 SER A O 1
ATOM 697 N N . VAL A 1 92 ? -17.537 6.738 10.410 1.00 79.69 92 VAL A N 1
ATOM 698 C CA . VAL A 1 92 ? -16.911 6.359 9.134 1.00 79.69 92 VAL A CA 1
ATOM 699 C C . VAL A 1 92 ? -15.436 6.015 9.343 1.00 79.69 92 VAL A C 1
ATOM 701 O O . VAL A 1 92 ? -14.970 5.003 8.823 1.00 79.69 92 VAL A O 1
ATOM 704 N N . ALA A 1 93 ? -14.707 6.818 10.123 1.00 81.38 93 ALA A N 1
ATOM 705 C CA . ALA A 1 93 ? -13.318 6.538 10.473 1.00 81.38 93 ALA A CA 1
ATOM 706 C C . ALA A 1 93 ? -13.191 5.229 11.263 1.00 81.38 93 ALA A C 1
ATOM 708 O O . ALA A 1 93 ? -12.354 4.401 10.918 1.00 81.38 93 ALA A O 1
ATOM 709 N N . PHE A 1 94 ? -14.046 5.004 12.265 1.00 83.25 94 PHE A N 1
ATOM 710 C CA . PHE A 1 94 ? -14.051 3.773 13.054 1.00 83.25 94 PHE A CA 1
ATOM 711 C C . PHE A 1 94 ? -14.241 2.529 12.179 1.00 83.25 94 PHE A C 1
ATOM 713 O O . PHE A 1 94 ? -13.424 1.613 12.247 1.00 83.25 94 PHE A O 1
ATOM 720 N N . PHE A 1 95 ? -15.271 2.502 11.326 1.00 81.44 95 PHE A N 1
ATOM 721 C CA . PHE A 1 95 ? -15.526 1.350 10.458 1.00 81.44 95 PHE A CA 1
ATOM 722 C C . PHE A 1 95 ? -14.390 1.126 9.459 1.00 81.44 95 PHE A C 1
ATOM 724 O O . PHE A 1 95 ? -13.895 0.009 9.360 1.00 81.44 95 PHE A O 1
ATOM 731 N N . LYS A 1 96 ? -13.890 2.185 8.805 1.00 83.50 96 LYS A N 1
ATOM 732 C CA . LYS A 1 96 ? -12.750 2.072 7.880 1.00 83.50 96 LYS A CA 1
ATOM 733 C C . LYS A 1 96 ? -11.488 1.541 8.560 1.00 83.50 96 LYS A C 1
ATOM 735 O O . LYS A 1 96 ? -10.807 0.697 7.989 1.00 83.50 96 LYS A O 1
ATOM 740 N N . LEU A 1 97 ? -11.176 2.016 9.767 1.00 85.88 97 LEU A N 1
ATOM 741 C CA . LEU A 1 97 ? -10.019 1.548 10.534 1.00 85.88 97 LEU A CA 1
ATOM 742 C C . LEU A 1 97 ? -10.185 0.091 10.966 1.00 85.88 97 LEU A C 1
ATOM 744 O O . LEU A 1 97 ? -9.238 -0.683 10.879 1.00 85.88 97 LEU A O 1
ATOM 748 N N . ARG A 1 98 ? -11.387 -0.294 11.400 1.00 82.25 98 ARG A N 1
ATOM 749 C CA . ARG A 1 98 ? -11.696 -1.672 11.788 1.00 82.25 98 ARG A CA 1
ATOM 750 C C . ARG A 1 98 ? -11.567 -2.622 10.605 1.00 82.25 98 ARG A C 1
ATOM 752 O O . ARG A 1 98 ? -10.960 -3.677 10.751 1.00 82.25 98 ARG A O 1
ATOM 759 N N . ASP A 1 99 ? -12.112 -2.248 9.454 1.00 84.12 99 ASP A N 1
ATOM 760 C CA . ASP A 1 99 ? -12.074 -3.078 8.253 1.00 84.12 99 ASP A CA 1
ATOM 761 C C . ASP A 1 99 ? -10.634 -3.188 7.715 1.00 84.12 99 ASP A C 1
ATOM 763 O O . ASP A 1 99 ? -10.188 -4.282 7.377 1.00 84.12 99 ASP A O 1
ATOM 767 N N . ALA A 1 100 ? -9.863 -2.092 7.736 1.00 85.00 100 ALA A N 1
ATOM 768 C CA . ALA A 1 100 ? -8.439 -2.106 7.395 1.00 85.00 10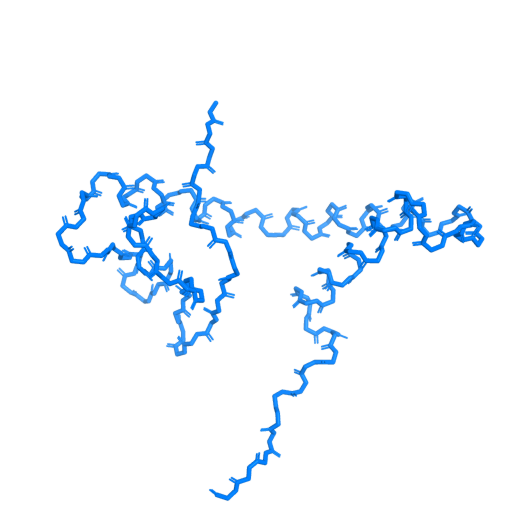0 ALA A CA 1
ATOM 769 C C . ALA A 1 100 ? -7.618 -2.993 8.346 1.00 85.00 100 ALA A C 1
ATOM 771 O O . ALA A 1 100 ? -6.778 -3.768 7.889 1.00 85.00 100 ALA A O 1
ATOM 772 N N . LEU A 1 101 ? -7.883 -2.921 9.655 1.00 84.25 101 LEU A N 1
ATOM 773 C CA . LEU A 1 101 ? -7.224 -3.772 10.642 1.00 84.25 101 LEU A CA 1
ATOM 774 C C . LEU A 1 101 ? -7.565 -5.248 10.405 1.00 84.25 101 LEU A C 1
ATOM 776 O O . LEU A 1 101 ? -6.661 -6.073 10.371 1.00 84.25 101 LEU A O 1
ATOM 780 N N . ALA A 1 102 ? -8.843 -5.566 10.179 1.00 81.81 102 ALA A N 1
ATOM 781 C CA . ALA A 1 102 ? -9.299 -6.927 9.912 1.00 81.81 102 ALA A CA 1
ATOM 782 C C . ALA A 1 102 ? -8.691 -7.517 8.628 1.00 81.81 102 ALA A C 1
ATOM 784 O O . ALA A 1 102 ? -8.351 -8.701 8.606 1.00 81.81 102 ALA A O 1
ATOM 785 N N . ALA A 1 103 ? -8.534 -6.700 7.581 1.00 80.56 103 ALA A N 1
ATOM 786 C CA . ALA A 1 103 ? -7.844 -7.092 6.356 1.00 80.56 103 ALA A CA 1
ATOM 787 C C . ALA A 1 103 ? -6.352 -7.364 6.608 1.00 80.56 103 ALA A C 1
ATOM 789 O O . ALA A 1 103 ? -5.818 -8.356 6.121 1.00 80.56 103 ALA A O 1
ATOM 790 N N . ALA A 1 104 ? -5.689 -6.528 7.410 1.00 81.56 104 ALA A N 1
ATOM 791 C CA . ALA A 1 104 ? -4.267 -6.671 7.708 1.00 81.56 104 ALA A CA 1
ATOM 792 C C . ALA A 1 104 ? -3.942 -7.846 8.653 1.00 81.56 104 ALA A C 1
ATOM 794 O O . ALA A 1 104 ? -2.866 -8.430 8.546 1.00 81.56 104 ALA A O 1
ATOM 795 N N . THR A 1 105 ? -4.847 -8.218 9.565 1.00 81.62 105 THR A N 1
ATOM 796 C CA . THR A 1 105 ? -4.674 -9.363 10.482 1.00 81.62 105 THR A CA 1
ATOM 797 C C . THR A 1 105 ? -5.232 -10.681 9.944 1.00 81.62 105 THR A C 1
ATOM 799 O O . THR A 1 105 ? -5.065 -11.712 10.594 1.00 81.62 105 THR A O 1
ATOM 802 N N . GLY A 1 106 ? -5.934 -10.670 8.807 1.00 74.81 106 GLY A N 1
ATOM 803 C CA . GLY A 1 106 ? -6.623 -11.854 8.282 1.00 74.81 106 GLY A CA 1
ATOM 804 C C . GLY A 1 106 ? -7.791 -12.329 9.157 1.00 74.81 106 GLY A C 1
ATOM 805 O O . GLY A 1 106 ? -8.216 -13.474 9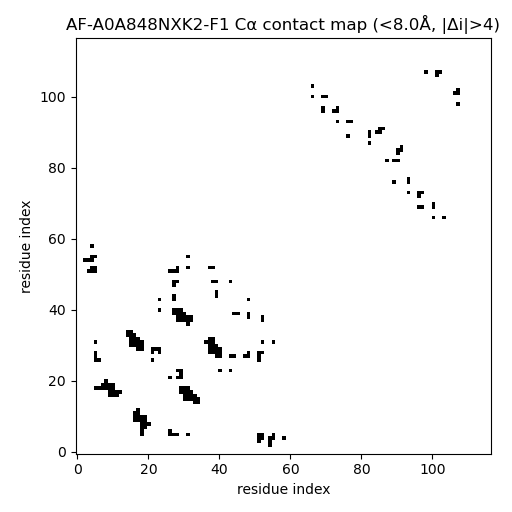.048 1.00 74.81 106 GLY A O 1
ATOM 806 N N . THR A 1 107 ? -8.309 -11.473 10.046 1.00 66.56 107 THR A N 1
ATOM 807 C CA . THR A 1 107 ? -9.449 -11.798 10.925 1.00 66.56 107 THR A CA 1
ATOM 808 C C . THR A 1 107 ? -10.794 -11.363 10.334 1.00 66.56 107 THR A C 1
ATOM 810 O O . THR A 1 107 ? -11.832 -11.555 10.964 1.00 66.56 107 THR A O 1
ATOM 813 N N . GLY A 1 108 ? -10.789 -10.754 9.144 1.00 48.69 108 GLY A N 1
ATOM 814 C CA . GLY A 1 108 ? -11.982 -10.486 8.343 1.00 48.69 108 GLY A CA 1
ATOM 815 C C . GLY A 1 108 ? -12.298 -11.664 7.423 1.00 48.69 108 GLY A C 1
ATOM 816 O O . GLY A 1 108 ? -11.397 -12.253 6.837 1.00 48.69 108 GLY A O 1
ATOM 817 N N . THR A 1 109 ? -13.578 -12.009 7.299 1.00 43.03 109 THR A N 1
ATOM 818 C CA . THR A 1 109 ? -14.113 -13.060 6.423 1.00 43.03 109 THR A CA 1
ATOM 819 C C . THR A 1 109 ? -13.755 -12.826 4.952 1.00 43.03 109 THR A C 1
ATOM 821 O O . THR A 1 109 ? -14.540 -12.267 4.193 1.00 43.03 109 THR A O 1
ATOM 824 N N . HIS A 1 110 ? -12.579 -13.287 4.548 1.00 39.12 110 HIS A N 1
ATOM 825 C CA . HIS A 1 110 ? -12.295 -13.746 3.198 1.00 39.12 110 HIS A CA 1
ATOM 826 C C . HIS A 1 110 ? -11.648 -15.119 3.335 1.00 39.12 110 HIS A C 1
ATOM 828 O O . HIS A 1 110 ? -10.433 -15.277 3.289 1.00 39.12 110 HIS A O 1
ATOM 834 N N . GLU A 1 111 ? -12.497 -16.120 3.554 1.00 32.59 111 GLU A N 1
ATOM 835 C CA . GLU A 1 111 ? -12.212 -17.465 3.073 1.00 32.59 111 GLU A CA 1
ATOM 836 C C . GLU A 1 111 ? -12.209 -17.342 1.538 1.00 32.59 111 GLU A C 1
ATOM 838 O O . GLU A 1 111 ? -13.263 -17.040 0.969 1.00 32.59 111 GLU A O 1
ATOM 843 N N . PRO A 1 112 ? -11.066 -17.459 0.835 1.00 40.09 112 PRO A N 1
ATOM 844 C CA . PRO A 1 112 ? -11.135 -17.715 -0.591 1.00 40.09 112 PRO A CA 1
ATOM 845 C C . PRO A 1 112 ? -11.817 -19.072 -0.727 1.00 40.09 112 PRO A C 1
ATOM 847 O O . PRO A 1 112 ? -11.368 -20.050 -0.124 1.00 40.09 112 PRO A O 1
ATOM 850 N N . GLU A 1 113 ? -12.932 -19.099 -1.453 1.00 37.34 113 GLU A N 1
ATOM 851 C CA . GLU A 1 113 ? -13.673 -20.304 -1.804 1.00 37.34 113 GLU A CA 1
ATOM 852 C C . GLU A 1 113 ? -12.703 -21.442 -2.148 1.00 37.34 113 GLU A C 1
ATOM 854 O O . GLU A 1 113 ? -12.148 -21.532 -3.241 1.00 37.34 113 GLU A O 1
ATOM 859 N N . ARG A 1 114 ? -12.519 -22.364 -1.200 1.00 49.34 114 ARG A N 1
ATOM 860 C CA . ARG A 1 114 ? -12.231 -23.747 -1.547 1.00 49.34 114 ARG A CA 1
ATOM 861 C C . ARG A 1 114 ? -13.517 -24.315 -2.132 1.00 49.34 114 ARG A C 1
ATOM 863 O O . ARG A 1 114 ? -14.302 -24.890 -1.391 1.00 49.34 114 ARG A O 1
ATOM 870 N N . MET A 1 115 ? -13.737 -24.118 -3.428 1.00 38.38 115 MET A N 1
ATOM 871 C CA . MET A 1 115 ? -14.652 -24.874 -4.298 1.00 38.38 115 MET A CA 1
ATOM 872 C C . MET A 1 115 ? -14.581 -24.226 -5.695 1.00 38.38 115 MET A C 1
ATOM 874 O O . MET A 1 115 ? -14.658 -23.016 -5.796 1.00 38.38 115 MET A O 1
ATOM 878 N N . ALA A 1 116 ? -14.427 -24.928 -6.813 1.00 34.47 116 ALA A N 1
ATOM 879 C CA . ALA A 1 116 ? -14.828 -26.294 -7.087 1.00 34.47 116 ALA A CA 1
ATOM 880 C C . ALA A 1 116 ? -14.058 -26.892 -8.281 1.00 34.47 116 ALA A C 1
ATOM 882 O O . ALA A 1 116 ? -13.756 -26.180 -9.234 1.00 34.47 116 ALA A O 1
ATOM 883 N N . ALA A 1 117 ? -13.908 -28.221 -8.195 1.00 37.81 117 ALA A N 1
ATOM 884 C CA . ALA A 1 117 ? -13.633 -29.219 -9.239 1.00 37.81 117 ALA A CA 1
ATOM 885 C C . ALA A 1 117 ? -12.225 -29.267 -9.857 1.00 37.81 117 ALA A C 1
ATOM 887 O O . ALA A 1 117 ? -11.892 -28.425 -10.714 1.00 37.81 117 ALA A O 1
#

Organism: NCBI:txid190721

Radius of gyration: 17.8 Å; Cα contacts (8 Å, |Δi|>4): 120; chains: 1; bounding box: 40×45×46 Å

Secondary structure (DSSP, 8-state):
----PPPS-EEEETTEEEESS--TTT-SEEESB-TT--EEPTT--HHHHHHHHHHHHHHHHTHHHHHHHHHHHHHHHTTSSS-S-TTSHHHHHHHHHHHHHHHHHT-SS--------

Solvent-accessible surface area (backbone atoms only — not comparable to full-atom values): 7063 Å² total; per-residue (Å²): 135,84,82,63,38,71,70,75,64,68,45,78,55,99,83,25,32,28,45,70,77,72,47,78,90,84,30,45,56,48,30,65,36,36,95,89,47,55,38,49,44,90,91,44,60,68,67,57,21,51,54,26,41,56,35,38,52,52,55,61,71,40,44,67,62,49,51,53,51,46,53,54,50,46,63,66,56,64,75,72,56,77,69,91,37,82,81,38,71,67,37,47,48,45,53,53,46,51,52,52,48,24,62,75,69,66,76,44,96,69,76,76,75,90,70,83,136

Sequence (117 aa):
MNFQHTPGPWHWEGHNLYPTDPNPEISAVHTILSEYGAWGFAFSDPKQTGVESAANYRAIAAVPQLMDALAAALAVLTPRGPLRSLTSPESVAFFKLRDALAAATGTGTHEPERMAA

Mean predicted aligned error: 8.93 Å

Foldseek 3Di:
DPLPAPDDDWDDDPQWIAHPDDDVVRAQWGTLQDPVATDGDVPRDVVRSVSNSVSSVVVVVCVVVVLVVLVVLLVVLVVPPPPPDCPDPSNVSNVVSVVVNCVSVVVDPDPPDPDDD

InterPro domains:
  IPR059809 Salmonella phage P22 protein Y8K6 [PF27050] (1-106)